Protein AF-A0A5S3VRZ9-F1 (afdb_monomer)

Radius of gyration: 17.51 Å; Cα contacts (8 Å, |Δi|>4): 95; chains: 1; bounding box: 45×27×44 Å

Structure (mmCIF, N/CA/C/O backbone):
data_AF-A0A5S3VRZ9-F1
#
_entry.id   AF-A0A5S3VRZ9-F1
#
loop_
_atom_site.group_PDB
_atom_site.id
_atom_site.type_symbol
_atom_site.label_atom_id
_atom_site.label_alt_id
_atom_site.label_comp_id
_atom_site.label_asym_id
_atom_site.label_entity_id
_atom_site.label_seq_id
_atom_site.pdbx_PDB_ins_code
_atom_site.Cartn_x
_atom_site.Cartn_y
_atom_site.Cartn_z
_atom_site.occupancy
_atom_site.B_iso_or_equiv
_atom_site.auth_seq_id
_atom_site.auth_comp_id
_atom_site.auth_asym_id
_atom_site.auth_atom_id
_atom_site.pdbx_PDB_model_num
ATOM 1 N N . LYS A 1 1 ? -1.170 -3.706 -15.621 1.00 63.78 1 LYS A N 1
ATOM 2 C CA . LYS A 1 1 ? -2.300 -2.842 -15.200 1.00 63.78 1 LYS A CA 1
ATOM 3 C C . LYS A 1 1 ? -3.385 -3.662 -14.504 1.00 63.78 1 LYS A C 1
ATOM 5 O O . LYS A 1 1 ? -3.524 -3.491 -13.307 1.00 63.78 1 LYS A O 1
ATOM 10 N N . GLU A 1 2 ? -4.012 -4.637 -15.177 1.00 76.12 2 GLU A N 1
ATOM 11 C CA . GLU A 1 2 ? -5.084 -5.474 -14.589 1.00 76.12 2 GLU A CA 1
ATOM 12 C C . GLU A 1 2 ? -4.737 -6.124 -13.241 1.00 76.12 2 GLU A C 1
ATOM 14 O O . GLU A 1 2 ? -5.583 -6.188 -12.358 1.00 76.12 2 GLU A O 1
ATOM 19 N N . ASN A 1 3 ? -3.494 -6.581 -13.051 1.00 89.19 3 ASN A N 1
ATOM 20 C CA . ASN A 1 3 ? -3.076 -7.163 -11.773 1.00 89.19 3 ASN A CA 1
ATOM 21 C C . ASN A 1 3 ? -3.069 -6.138 -10.623 1.00 89.19 3 ASN A C 1
ATOM 23 O O . ASN A 1 3 ? -3.517 -6.444 -9.525 1.00 89.19 3 ASN A O 1
ATOM 27 N N . VAL A 1 4 ? -2.603 -4.911 -10.887 1.00 92.00 4 VAL A N 1
ATOM 28 C CA . VAL A 1 4 ? -2.573 -3.829 -9.887 1.00 92.00 4 VAL A CA 1
ATOM 29 C C . VAL A 1 4 ? -3.997 -3.444 -9.502 1.00 92.00 4 VAL A C 1
ATOM 31 O O . VAL A 1 4 ? -4.294 -3.325 -8.321 1.00 92.00 4 VAL A O 1
ATOM 34 N N . ASP A 1 5 ? -4.898 -3.333 -10.479 1.00 92.38 5 ASP A N 1
ATOM 35 C CA . ASP A 1 5 ? -6.300 -2.994 -10.218 1.00 92.38 5 ASP A CA 1
ATOM 36 C C . ASP A 1 5 ? -7.012 -4.084 -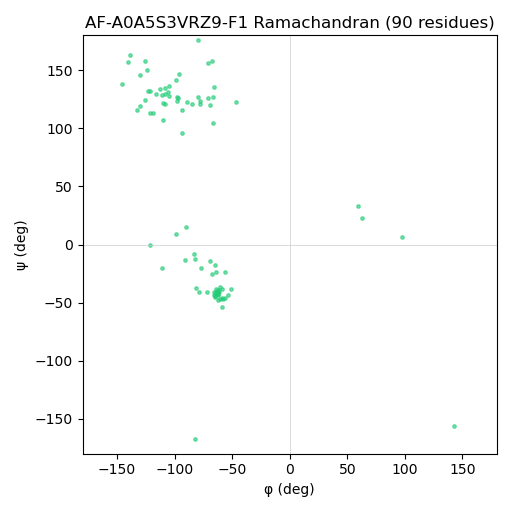9.391 1.00 92.38 5 ASP A C 1
ATOM 38 O O . ASP A 1 5 ? -7.765 -3.762 -8.474 1.00 92.38 5 ASP A O 1
ATOM 42 N N . LYS A 1 6 ? -6.722 -5.371 -9.643 1.00 95.12 6 LYS A N 1
ATOM 43 C CA . LYS A 1 6 ? -7.251 -6.498 -8.848 1.00 95.12 6 LYS A CA 1
ATOM 44 C C . LYS A 1 6 ? -6.742 -6.491 -7.404 1.00 95.12 6 LYS A C 1
ATOM 46 O O . LYS A 1 6 ? -7.538 -6.669 -6.486 1.00 95.12 6 LYS A O 1
ATOM 51 N N . ILE A 1 7 ? -5.442 -6.263 -7.199 1.00 95.75 7 ILE A N 1
ATOM 52 C CA . ILE A 1 7 ? -4.853 -6.161 -5.852 1.00 95.75 7 ILE A CA 1
ATOM 53 C C . ILE A 1 7 ? -5.472 -4.978 -5.098 1.00 95.75 7 ILE A C 1
ATOM 55 O O . ILE A 1 7 ? -5.866 -5.125 -3.945 1.00 95.75 7 ILE A O 1
ATOM 59 N N . MET A 1 8 ? -5.642 -3.832 -5.763 1.00 95.25 8 MET A N 1
ATOM 60 C CA . MET A 1 8 ? -6.262 -2.645 -5.168 1.00 95.25 8 MET A CA 1
ATOM 61 C C . MET A 1 8 ? -7.719 -2.878 -4.768 1.00 95.25 8 MET A C 1
ATOM 63 O O . MET A 1 8 ? -8.118 -2.478 -3.678 1.00 95.25 8 MET A O 1
ATOM 67 N N . ALA A 1 9 ? -8.508 -3.552 -5.609 1.00 95.81 9 ALA A N 1
ATOM 68 C CA . ALA A 1 9 ? -9.879 -3.917 -5.262 1.00 95.81 9 ALA A CA 1
ATOM 69 C C . ALA A 1 9 ? -9.917 -4.822 -4.019 1.00 95.81 9 ALA A C 1
ATOM 71 O O . ALA A 1 9 ? -10.640 -4.526 -3.068 1.00 95.81 9 ALA A O 1
ATOM 72 N N . LYS A 1 10 ? -9.065 -5.857 -3.975 1.00 97.25 10 LYS A N 1
ATOM 73 C CA . LYS A 1 10 ? -8.956 -6.762 -2.820 1.00 97.25 10 LYS A CA 1
ATOM 74 C C . LYS A 1 10 ? -8.530 -6.018 -1.547 1.00 97.25 10 LYS A C 1
ATOM 76 O O . LYS A 1 10 ? -9.080 -6.276 -0.481 1.00 97.25 10 LYS A O 1
ATOM 81 N N . ALA A 1 11 ? -7.596 -5.074 -1.649 1.00 96.88 11 ALA A N 1
ATOM 82 C CA . ALA A 1 11 ? -7.151 -4.253 -0.525 1.00 96.88 11 ALA A CA 1
ATOM 83 C C . ALA A 1 11 ? -8.270 -3.354 0.029 1.00 96.88 11 ALA A C 1
ATOM 85 O O . ALA A 1 11 ? -8.440 -3.256 1.241 1.00 96.88 11 ALA A O 1
ATOM 86 N N . ILE A 1 12 ? -9.083 -2.749 -0.842 1.00 97.31 12 ILE A N 1
ATOM 87 C CA . ILE A 1 12 ? -10.250 -1.956 -0.424 1.00 97.31 12 ILE A CA 1
ATOM 88 C C . ILE A 1 12 ? -11.283 -2.847 0.279 1.00 97.31 12 ILE A C 1
ATOM 90 O O . ILE A 1 12 ? -11.827 -2.464 1.313 1.00 97.31 12 ILE A O 1
ATOM 94 N N . GLU A 1 13 ? -11.539 -4.049 -0.240 1.00 98.06 13 GLU A N 1
ATOM 95 C CA . GLU A 1 13 ? -12.436 -5.016 0.404 1.00 98.06 13 GLU A CA 1
ATOM 96 C C . GLU A 1 13 ? -11.921 -5.465 1.775 1.00 98.06 13 GLU A C 1
ATOM 98 O O . GLU A 1 13 ? -12.708 -5.563 2.715 1.00 98.06 13 GLU A O 1
ATOM 103 N N . ILE A 1 14 ? -10.613 -5.715 1.908 1.00 98.31 14 ILE A N 1
ATOM 104 C CA . ILE A 1 14 ? -9.969 -6.003 3.196 1.00 98.31 14 ILE A CA 1
ATOM 105 C C . ILE A 1 14 ? -10.186 -4.831 4.153 1.00 98.31 14 ILE A C 1
ATOM 107 O O . ILE A 1 14 ? -10.742 -5.037 5.225 1.00 98.31 14 ILE A O 1
ATOM 111 N N . ALA A 1 15 ? -9.842 -3.601 3.761 1.00 97.94 15 ALA A N 1
ATOM 112 C CA . ALA A 1 15 ? -10.004 -2.421 4.611 1.00 97.94 15 ALA A CA 1
ATOM 113 C C . ALA A 1 15 ? -11.445 -2.286 5.142 1.00 97.94 15 ALA A C 1
ATOM 115 O O . ALA A 1 15 ? -11.652 -2.085 6.339 1.00 97.94 15 ALA A O 1
ATOM 116 N N . LYS A 1 16 ? -12.446 -2.511 4.280 1.00 97.75 16 LYS A N 1
ATOM 117 C CA . LYS A 1 16 ? -13.865 -2.509 4.669 1.00 97.75 16 LYS A CA 1
ATOM 118 C C . LY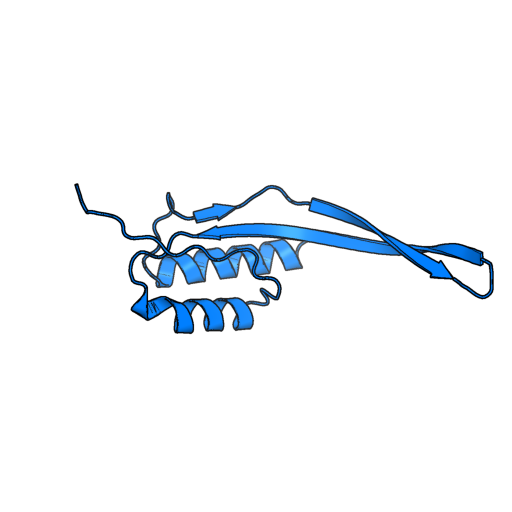S A 1 16 ? -14.217 -3.598 5.690 1.00 97.75 16 LYS A C 1
ATOM 120 O O . LYS A 1 16 ? -14.978 -3.323 6.611 1.00 97.75 16 LYS A O 1
ATOM 125 N N . ARG A 1 17 ? -13.659 -4.813 5.576 1.00 97.81 17 ARG A N 1
ATOM 126 C CA . ARG A 1 17 ? -13.853 -5.891 6.577 1.00 97.81 17 ARG A CA 1
ATOM 127 C C . ARG A 1 17 ? -13.265 -5.549 7.947 1.00 97.81 17 ARG A C 1
ATOM 129 O O . ARG A 1 17 ? -13.711 -6.097 8.947 1.00 97.81 17 ARG A O 1
ATOM 136 N N . PHE A 1 18 ? -12.288 -4.649 7.988 1.00 97.75 18 PHE A N 1
ATOM 137 C CA . PHE A 1 18 ? -11.652 -4.162 9.211 1.00 97.75 18 PHE A CA 1
ATOM 138 C C . PHE A 1 18 ? -12.343 -2.925 9.808 1.00 97.75 18 PHE A C 1
ATOM 140 O O . PHE A 1 18 ? -11.776 -2.271 10.685 1.00 97.75 18 PHE A O 1
ATOM 147 N N . ASP A 1 19 ? -13.569 -2.622 9.367 1.00 96.94 19 ASP A N 1
ATOM 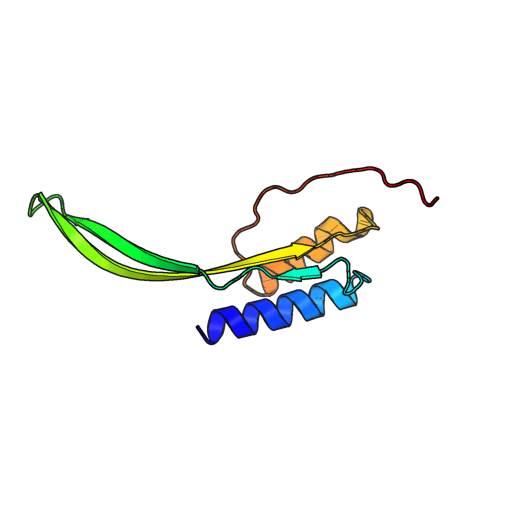148 C CA . ASP A 1 19 ? -14.376 -1.469 9.787 1.00 96.94 19 ASP A CA 1
ATOM 149 C C . ASP A 1 19 ? -13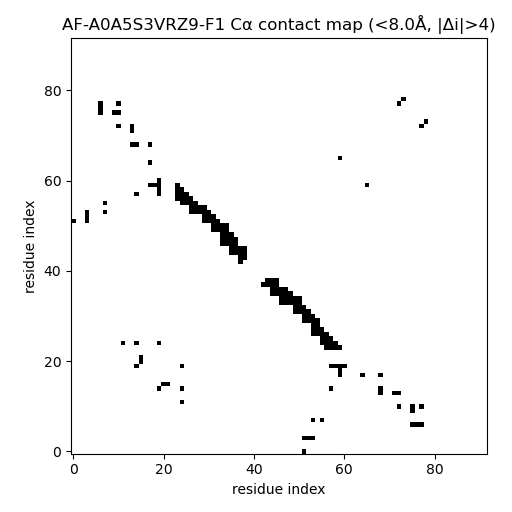.752 -0.103 9.440 1.00 96.94 19 ASP A C 1
ATOM 151 O O . ASP A 1 19 ? -14.074 0.917 10.054 1.00 96.94 19 ASP A O 1
ATOM 155 N N . ILE A 1 20 ? -12.864 -0.060 8.440 1.00 97.75 20 ILE A N 1
ATOM 156 C CA . ILE A 1 20 ? -12.331 1.196 7.904 1.00 97.75 20 ILE A CA 1
ATOM 157 C C . ILE A 1 20 ? -13.393 1.812 6.989 1.00 97.75 20 ILE A C 1
ATOM 159 O O . ILE A 1 20 ? -13.868 1.177 6.042 1.00 97.75 20 ILE A O 1
ATOM 163 N N . LYS A 1 21 ? -13.790 3.052 7.287 1.00 96.62 21 LYS A N 1
ATOM 164 C CA . LYS A 1 21 ? -14.823 3.773 6.534 1.00 96.62 21 LYS A CA 1
ATOM 165 C C . LYS A 1 21 ? -14.311 4.175 5.156 1.00 96.62 21 LYS A C 1
ATOM 167 O O . LYS A 1 21 ? -13.117 4.352 4.967 1.00 96.62 21 LYS A O 1
ATOM 172 N N . GLU A 1 22 ? -15.218 4.381 4.202 1.00 95.06 22 GLU A N 1
ATOM 173 C CA . GLU A 1 22 ? -14.831 4.821 2.853 1.00 95.06 22 GLU A CA 1
ATOM 174 C C . GLU A 1 22 ? -14.070 6.153 2.867 1.00 95.06 22 GLU A C 1
ATOM 176 O O . GLU A 1 22 ? -13.073 6.281 2.165 1.00 95.06 22 GLU A O 1
ATOM 181 N N . ASP A 1 23 ? -14.468 7.086 3.737 1.00 96.50 23 ASP A N 1
ATOM 182 C CA . ASP A 1 23 ? -13.775 8.368 3.929 1.00 96.50 23 ASP A CA 1
ATOM 183 C C . ASP A 1 23 ? -12.355 8.214 4.502 1.00 96.50 23 ASP A C 1
ATOM 185 O O . ASP A 1 23 ? -11.552 9.132 4.386 1.00 96.50 23 ASP A O 1
ATOM 189 N N . ASP A 1 24 ? -12.043 7.059 5.094 1.00 97.12 24 ASP A N 1
ATOM 190 C CA . ASP A 1 24 ? -10.739 6.700 5.656 1.00 97.12 24 ASP A CA 1
ATOM 191 C C . ASP A 1 24 ? -9.911 5.823 4.682 1.00 97.12 24 ASP A C 1
ATOM 193 O O . ASP A 1 24 ? -8.873 5.281 5.071 1.00 97.12 24 ASP A O 1
ATOM 197 N N . ILE A 1 25 ? -10.360 5.648 3.427 1.00 97.06 25 ILE A N 1
ATOM 198 C CA . ILE A 1 25 ? -9.681 4.880 2.369 1.00 97.06 25 ILE A CA 1
ATOM 199 C C . ILE A 1 25 ? -9.359 5.807 1.192 1.00 97.06 25 ILE A C 1
ATOM 201 O O . ILE A 1 25 ? -10.238 6.241 0.447 1.00 97.06 25 ILE A O 1
ATOM 205 N N . HIS A 1 26 ? -8.073 6.050 0.948 1.00 96.31 26 HIS A N 1
ATOM 206 C CA . HIS A 1 26 ? -7.615 6.943 -0.114 1.00 96.31 26 HIS A CA 1
ATOM 207 C C . HIS A 1 26 ? -6.703 6.215 -1.100 1.00 96.31 26 HIS A C 1
ATOM 209 O O . HIS A 1 26 ? -5.589 5.815 -0.764 1.00 96.31 26 HIS A O 1
ATOM 215 N N . ALA A 1 27 ? -7.165 6.056 -2.341 1.00 92.75 27 ALA A N 1
ATOM 216 C CA . ALA A 1 27 ? -6.369 5.488 -3.424 1.00 92.75 27 ALA A CA 1
ATOM 217 C C . ALA A 1 27 ? -5.757 6.599 -4.286 1.00 92.75 27 ALA A C 1
ATOM 219 O O . ALA A 1 27 ? -6.472 7.445 -4.823 1.00 92.75 27 ALA A O 1
ATOM 220 N N . GLU A 1 28 ? -4.444 6.554 -4.486 1.00 91.81 28 GLU A N 1
ATOM 221 C CA . GLU A 1 28 ? -3.741 7.511 -5.343 1.00 91.81 28 GLU A CA 1
ATOM 222 C C . GLU A 1 28 ? -3.889 7.167 -6.833 1.00 91.81 28 GLU A C 1
ATOM 224 O O . GLU A 1 28 ? -4.479 6.153 -7.218 1.00 91.81 28 GLU A O 1
ATOM 229 N N . GLN A 1 29 ? -3.352 8.020 -7.704 1.00 89.88 29 GLN A N 1
ATOM 230 C CA . GLN A 1 29 ? -3.286 7.764 -9.142 1.00 89.88 29 GLN A CA 1
ATOM 231 C C . GLN A 1 29 ? -2.329 6.609 -9.495 1.00 89.88 29 GLN A C 1
ATOM 233 O O . GLN A 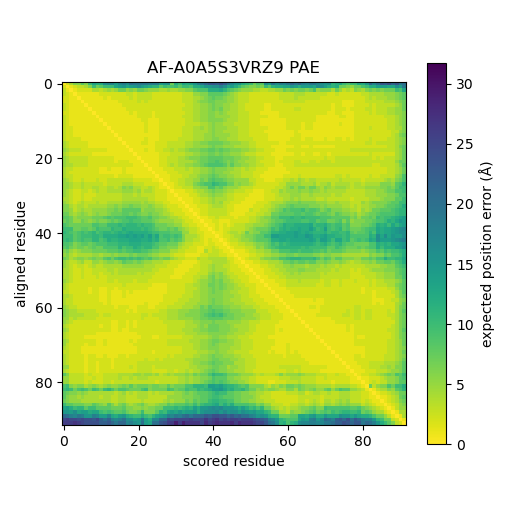1 29 ? -1.425 6.261 -8.736 1.00 89.88 29 GLN A O 1
ATOM 238 N N . LEU A 1 30 ? -2.535 6.009 -10.671 1.00 92.44 30 LEU A N 1
ATOM 239 C CA . LEU A 1 30 ? -1.648 4.977 -11.208 1.00 92.44 30 LEU A CA 1
ATOM 240 C C . LEU A 1 30 ? -0.321 5.607 -11.645 1.00 92.44 30 LEU A C 1
ATOM 242 O O . LEU A 1 30 ? -0.311 6.500 -12.490 1.00 92.44 30 LEU A O 1
ATOM 246 N N . ASN A 1 31 ? 0.789 5.087 -11.137 1.00 92.69 31 ASN A N 1
ATOM 247 C CA . ASN A 1 31 ? 2.130 5.505 -11.516 1.00 92.69 31 ASN A CA 1
ATOM 248 C C . ASN A 1 31 ? 2.771 4.456 -12.431 1.00 92.69 31 ASN A C 1
ATOM 250 O O . ASN A 1 31 ? 2.672 3.250 -12.186 1.00 92.69 31 ASN A O 1
ATOM 254 N N . VAL A 1 32 ? 3.431 4.910 -13.499 1.00 94.00 32 VAL A N 1
ATOM 255 C CA . VAL A 1 32 ? 4.138 4.049 -14.455 1.00 94.00 32 VAL A CA 1
ATOM 256 C C . VAL A 1 32 ? 5.545 4.590 -14.654 1.00 94.00 32 VAL A C 1
ATOM 258 O O . VAL A 1 32 ? 5.723 5.711 -15.121 1.00 94.00 32 VAL A O 1
ATOM 261 N N . TYR A 1 33 ? 6.543 3.779 -14.325 1.00 93.12 33 TYR A N 1
ATOM 262 C CA . TYR A 1 33 ? 7.952 4.136 -14.427 1.00 93.12 33 TYR A CA 1
ATOM 263 C C . TYR A 1 33 ? 8.646 3.238 -15.444 1.00 93.12 33 TYR A C 1
ATOM 265 O O . TYR A 1 33 ? 8.555 2.011 -15.365 1.00 93.12 33 TYR A O 1
ATOM 273 N N . ARG A 1 34 ? 9.376 3.839 -16.390 1.00 95.00 34 ARG A N 1
ATOM 274 C CA . ARG A 1 34 ? 10.327 3.103 -17.232 1.00 95.00 34 ARG A CA 1
ATOM 275 C C . ARG A 1 34 ? 11.451 2.580 -16.340 1.00 95.00 34 ARG A C 1
ATOM 277 O O . ARG A 1 34 ? 11.925 3.304 -15.471 1.00 95.00 34 ARG A O 1
ATOM 284 N N . GLN A 1 35 ? 11.842 1.328 -16.516 1.00 95.69 35 GLN A N 1
ATOM 285 C CA . GLN A 1 35 ? 12.957 0.710 -15.808 1.00 95.69 35 GLN A CA 1
ATOM 286 C C . GLN A 1 35 ? 14.107 0.514 -16.792 1.00 95.69 35 GLN A C 1
ATOM 288 O O . GLN A 1 35 ? 13.901 0.082 -17.932 1.00 95.69 35 GLN A O 1
ATOM 293 N N . THR A 1 36 ? 15.305 0.877 -16.351 1.00 95.31 36 THR A N 1
ATOM 294 C CA . THR A 1 36 ? 16.557 0.617 -17.054 1.00 95.31 36 THR A CA 1
ATOM 295 C C . THR A 1 36 ? 17.492 -0.152 -16.136 1.00 95.31 36 THR A C 1
ATOM 297 O O . THR A 1 36 ? 17.433 -0.027 -14.911 1.00 95.31 36 THR A O 1
ATOM 300 N N . ARG A 1 37 ? 18.348 -0.972 -16.737 1.00 94.00 37 ARG A N 1
ATOM 301 C CA . ARG A 1 37 ? 19.395 -1.726 -16.060 1.00 94.00 37 ARG A CA 1
ATOM 302 C C . ARG A 1 37 ? 20.729 -1.325 -16.666 1.00 94.00 37 ARG A C 1
ATOM 304 O O . ARG A 1 37 ? 20.880 -1.300 -17.882 1.00 94.00 37 ARG A O 1
ATOM 311 N N . TYR A 1 38 ? 21.704 -1.028 -15.818 1.00 94.56 38 TYR A N 1
ATOM 312 C CA . TYR A 1 38 ? 23.048 -0.705 -16.282 1.00 94.56 38 TYR A CA 1
ATOM 313 C C . TYR A 1 38 ? 23.807 -1.981 -16.670 1.00 94.56 38 TYR A C 1
ATOM 315 O O . TYR A 1 38 ? 23.995 -2.868 -15.829 1.00 94.56 38 TYR A O 1
ATOM 323 N N . ASN A 1 39 ? 24.254 -2.071 -17.923 1.00 93.75 39 ASN A N 1
ATOM 324 C CA . ASN A 1 39 ? 25.119 -3.140 -18.405 1.00 93.75 39 ASN A CA 1
ATOM 325 C C . ASN A 1 39 ? 26.590 -2.705 -18.302 1.00 93.75 39 ASN A C 1
ATOM 327 O O . ASN A 1 39 ? 27.044 -1.779 -18.970 1.00 93.75 39 ASN A O 1
ATOM 331 N N . ARG A 1 40 ? 27.352 -3.403 -17.452 1.00 92.50 40 ARG A N 1
ATOM 332 C CA . ARG A 1 40 ? 28.773 -3.115 -17.197 1.00 92.50 40 ARG A CA 1
ATOM 333 C C . ARG A 1 40 ? 29.711 -3.600 -18.304 1.00 92.50 40 ARG A C 1
ATOM 335 O O . ARG A 1 40 ? 30.839 -3.130 -18.368 1.00 92.50 40 ARG A O 1
ATOM 342 N N . GLU A 1 41 ? 29.275 -4.539 -19.138 1.00 94.50 41 GLU A N 1
ATOM 343 C CA . GLU A 1 41 ? 30.076 -5.066 -20.248 1.00 94.50 41 GLU A CA 1
ATOM 344 C C . GLU A 1 41 ? 30.071 -4.096 -21.433 1.00 94.50 41 GLU A C 1
ATOM 346 O O . GLU A 1 41 ? 31.117 -3.850 -22.030 1.00 94.50 41 GLU A O 1
ATOM 351 N N . SER A 1 42 ? 28.915 -3.494 -21.733 1.00 92.94 42 SER A N 1
ATOM 352 C CA . SER A 1 42 ? 28.771 -2.483 -22.789 1.00 92.94 42 SER A CA 1
ATOM 353 C C . SER A 1 42 ? 28.966 -1.041 -22.304 1.00 92.94 42 SER A C 1
ATOM 355 O O . SER A 1 42 ? 29.167 -0.157 -23.129 1.00 92.94 42 SER A O 1
ATOM 357 N N . ASN A 1 43 ? 28.963 -0.797 -20.986 1.00 92.38 43 ASN A N 1
ATOM 358 C CA . ASN A 1 43 ? 28.918 0.537 -20.363 1.00 92.38 43 ASN A CA 1
ATOM 359 C C . ASN A 1 43 ? 27.677 1.371 -20.748 1.00 92.38 43 ASN A C 1
ATOM 361 O O . ASN A 1 43 ? 27.747 2.600 -20.794 1.00 92.38 43 ASN A O 1
ATOM 365 N N . GLU A 1 44 ? 26.531 0.727 -20.975 1.00 94.00 44 GLU A N 1
ATOM 366 C CA . GLU A 1 44 ? 25.293 1.382 -21.424 1.00 94.00 44 GLU A CA 1
ATOM 367 C C . GLU A 1 44 ? 24.090 1.077 -20.514 1.00 94.00 44 GLU A C 1
ATOM 369 O O . GLU A 1 44 ? 24.053 0.072 -19.798 1.00 94.00 44 GLU A O 1
ATOM 374 N N . GLU A 1 45 ? 23.076 1.949 -20.544 1.00 93.62 45 GLU A N 1
ATOM 375 C CA . GLU A 1 45 ? 21.768 1.664 -19.947 1.00 93.62 45 GLU A CA 1
ATOM 376 C C . GLU A 1 45 ? 20.882 0.884 -20.921 1.00 93.62 45 GLU A C 1
ATOM 378 O O . GLU A 1 45 ? 20.516 1.371 -21.991 1.00 93.62 45 GLU A O 1
ATOM 383 N N . GLU A 1 46 ? 20.456 -0.303 -20.506 1.00 95.38 46 GLU A N 1
ATOM 384 C CA . GLU A 1 46 ? 19.527 -1.137 -21.256 1.00 95.38 46 GLU A CA 1
ATOM 385 C C . GLU A 1 46 ? 18.108 -0.969 -20.718 1.00 95.38 46 GLU A C 1
ATOM 387 O O . GLU A 1 46 ? 17.876 -0.867 -19.513 1.00 95.38 46 GLU A O 1
ATOM 392 N N . PHE A 1 47 ? 17.127 -0.947 -21.616 1.00 95.06 47 PHE A N 1
ATOM 393 C CA . PHE A 1 47 ? 15.722 -0.976 -21.225 1.00 95.06 47 PHE A CA 1
ATOM 394 C C . PHE A 1 47 ? 15.369 -2.322 -20.584 1.00 95.06 47 PHE A C 1
ATOM 396 O O . PHE A 1 47 ? 15.580 -3.363 -21.198 1.00 95.06 47 PHE A O 1
ATOM 403 N N . ASP A 1 48 ? 14.783 -2.279 -19.388 1.00 94.06 48 ASP A N 1
ATOM 404 C CA . ASP A 1 48 ? 14.444 -3.470 -18.597 1.00 94.06 48 ASP A CA 1
ATOM 405 C C . ASP A 1 48 ? 12.924 -3.696 -18.491 1.00 94.06 48 ASP A C 1
ATOM 407 O O . ASP A 1 48 ? 12.454 -4.805 -18.253 1.00 94.06 48 ASP A O 1
ATOM 411 N N . GLY A 1 49 ? 12.115 -2.655 -18.726 1.00 95.19 49 GLY A N 1
ATOM 412 C CA . GLY A 1 49 ? 10.658 -2.774 -18.768 1.00 95.19 49 GLY A CA 1
ATOM 413 C C . GLY A 1 49 ? 9.917 -1.583 -18.171 1.00 95.19 49 GLY A C 1
ATOM 414 O O . GLY A 1 49 ? 10.429 -0.465 -18.098 1.00 95.19 49 GLY A O 1
ATOM 415 N N . PHE A 1 50 ? 8.682 -1.826 -17.730 1.00 92.94 50 PHE A N 1
ATOM 416 C CA . PHE A 1 50 ? 7.857 -0.842 -17.029 1.00 92.94 50 PHE A CA 1
ATOM 417 C C . PHE A 1 50 ? 7.430 -1.370 -15.662 1.00 92.94 50 PHE A C 1
ATOM 419 O O . PHE A 1 50 ? 6.889 -2.469 -15.553 1.00 92.94 50 PHE A O 1
ATOM 426 N N . ARG A 1 51 ? 7.595 -0.545 -14.627 1.00 92.00 51 ARG A N 1
ATOM 427 C CA . ARG A 1 51 ? 7.034 -0.770 -13.295 1.00 92.00 51 ARG A CA 1
ATOM 428 C C . ARG A 1 51 ? 5.751 0.036 -13.156 1.00 92.00 51 ARG A C 1
ATOM 430 O O . ARG A 1 51 ? 5.765 1.251 -13.321 1.00 92.00 51 ARG A O 1
ATOM 437 N N . VAL A 1 52 ? 4.652 -0.641 -12.838 1.00 92.88 52 VAL A N 1
ATOM 438 C CA . VAL A 1 52 ? 3.348 -0.016 -12.585 1.00 92.88 52 VAL A CA 1
ATOM 439 C C . VAL A 1 52 ? 3.020 -0.157 -11.103 1.00 92.88 52 VAL A C 1
ATOM 441 O O . VAL A 1 52 ? 3.071 -1.268 -10.580 1.00 92.88 52 VAL A O 1
ATOM 444 N N . SER A 1 53 ? 2.672 0.939 -10.435 1.00 92.69 53 SER A N 1
ATOM 445 C CA . SER A 1 53 ? 2.312 0.950 -9.013 1.00 92.69 53 SER A CA 1
ATOM 446 C C . SER A 1 53 ? 1.145 1.892 -8.723 1.00 92.69 53 SER A C 1
ATOM 448 O O . SER A 1 53 ? 0.864 2.821 -9.479 1.00 92.69 53 SER A O 1
ATOM 450 N N . ARG A 1 54 ? 0.450 1.642 -7.614 1.00 92.94 54 ARG A N 1
ATOM 451 C CA . ARG A 1 54 ? -0.612 2.494 -7.074 1.00 92.94 54 ARG A CA 1
ATOM 452 C C . ARG A 1 54 ? -0.559 2.419 -5.551 1.00 92.94 54 ARG A C 1
ATOM 454 O O . ARG A 1 54 ? -0.352 1.328 -5.025 1.00 92.94 54 ARG A O 1
ATOM 461 N N . SER A 1 55 ? -0.721 3.550 -4.875 1.00 93.88 55 SER A N 1
ATOM 462 C CA . SER A 1 55 ? -0.720 3.611 -3.410 1.00 93.88 55 SER A CA 1
ATOM 463 C C . SER A 1 55 ? -2.147 3.582 -2.865 1.00 93.88 55 SER A C 1
ATOM 465 O O . SER A 1 55 ? -3.064 4.139 -3.479 1.00 93.88 55 SER A O 1
ATOM 467 N N . LEU A 1 56 ? -2.313 2.963 -1.697 1.00 95.12 56 LEU A N 1
ATOM 468 C CA . LEU A 1 56 ? -3.524 3.007 -0.885 1.00 95.12 56 LEU A CA 1
ATOM 469 C C . LEU A 1 56 ? -3.138 3.474 0.520 1.00 95.12 56 LEU A C 1
ATOM 471 O O . LEU A 1 56 ? -2.295 2.849 1.160 1.00 95.12 56 LEU A O 1
ATOM 475 N N . THR A 1 57 ? -3.774 4.537 0.993 1.00 96.50 57 THR A N 1
ATOM 476 C CA . THR A 1 57 ? -3.673 5.002 2.377 1.00 96.50 57 THR A CA 1
ATOM 477 C C . THR A 1 57 ? -4.963 4.641 3.094 1.00 96.50 57 THR A C 1
ATOM 479 O O . THR A 1 57 ? -6.048 4.894 2.571 1.00 96.50 57 THR A O 1
ATOM 482 N N . VAL A 1 58 ? -4.850 4.039 4.277 1.00 96.62 58 VAL A N 1
ATOM 483 C CA . VAL A 1 58 ? -5.998 3.666 5.111 1.00 96.62 58 VAL A CA 1
ATOM 484 C C . VAL A 1 58 ? -5.802 4.151 6.541 1.00 96.62 58 VAL A C 1
ATOM 486 O O . VAL A 1 58 ? -4.677 4.140 7.042 1.00 96.62 58 VAL A O 1
ATOM 489 N N . LYS A 1 59 ? -6.888 4.535 7.217 1.00 96.94 59 LYS A N 1
ATOM 490 C CA . LYS A 1 59 ? -6.867 4.887 8.643 1.00 96.94 59 LYS A CA 1
ATOM 491 C C . LYS A 1 59 ? -7.600 3.833 9.473 1.00 96.94 59 LYS A C 1
ATOM 493 O O . LYS A 1 59 ? -8.823 3.747 9.466 1.00 96.94 59 LYS A O 1
ATOM 498 N N . LEU A 1 60 ? -6.841 3.032 10.218 1.00 96.56 60 LEU A N 1
ATOM 499 C CA . LEU A 1 60 ? -7.384 2.044 11.150 1.00 96.56 60 LEU A CA 1
ATOM 500 C C . LEU A 1 60 ? -7.579 2.674 12.535 1.00 96.56 60 LEU A C 1
ATOM 502 O O . LEU A 1 60 ? -6.620 3.152 13.134 1.00 96.56 60 LEU A O 1
ATOM 506 N N . LYS A 1 61 ? -8.807 2.633 13.064 1.00 95.50 61 LYS A N 1
ATOM 507 C CA . LYS A 1 61 ? -9.120 3.177 14.399 1.00 95.50 61 LYS A CA 1
ATOM 508 C C . LYS A 1 61 ? -8.770 2.227 15.542 1.00 95.50 61 LYS A C 1
ATOM 510 O O . LYS A 1 61 ? -8.303 2.663 16.589 1.00 95.50 61 LYS A O 1
ATOM 515 N N . ASP A 1 62 ? -8.977 0.926 15.347 1.00 94.94 62 ASP A N 1
ATOM 516 C CA . ASP A 1 62 ? -8.641 -0.087 16.347 1.00 94.94 62 ASP A CA 1
ATOM 517 C C . ASP A 1 62 ? -7.241 -0.654 16.097 1.00 94.94 62 ASP A C 1
ATOM 519 O O . ASP A 1 62 ? -7.055 -1.592 15.320 1.00 94.94 62 ASP A O 1
ATOM 523 N N . ILE A 1 63 ? -6.249 -0.100 16.797 1.00 94.50 63 ILE A N 1
ATOM 524 C CA . ILE A 1 63 ? -4.847 -0.525 16.693 1.00 94.50 63 ILE A CA 1
ATOM 525 C C . ILE A 1 63 ? -4.644 -2.020 16.991 1.00 94.50 63 ILE A C 1
ATOM 527 O O . ILE A 1 63 ? -3.684 -2.613 16.502 1.00 94.50 63 ILE A O 1
ATOM 5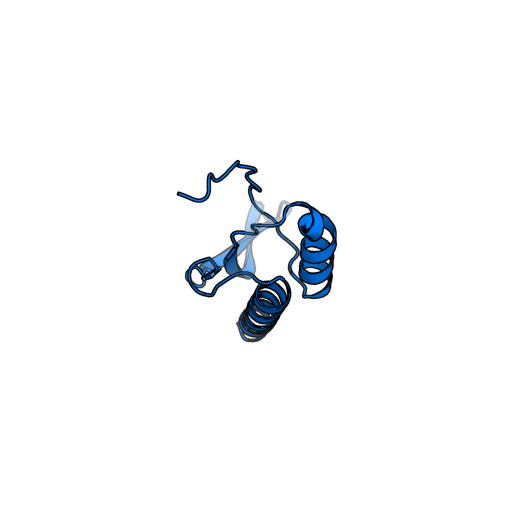31 N N . LYS A 1 64 ? -5.545 -2.672 17.742 1.00 96.00 64 LYS A N 1
ATOM 532 C CA . LYS A 1 64 ? -5.428 -4.108 18.045 1.00 96.00 64 LYS A CA 1
ATOM 533 C C . LYS A 1 64 ? -5.609 -4.980 16.805 1.00 96.00 64 LYS A C 1
ATOM 535 O O . LYS A 1 64 ? -5.066 -6.079 16.770 1.00 96.00 64 LYS A O 1
ATOM 540 N N . LYS A 1 65 ? -6.322 -4.487 15.788 1.00 97.38 65 LYS A N 1
ATOM 541 C CA . LYS A 1 65 ? -6.528 -5.188 14.513 1.00 97.38 65 LYS A CA 1
ATOM 542 C C . LYS A 1 65 ? -5.365 -5.012 13.531 1.00 97.38 65 LYS A C 1
ATOM 544 O O . LYS A 1 65 ? -5.339 -5.673 12.498 1.00 97.38 65 LYS A O 1
ATOM 549 N N . TYR A 1 66 ? -4.398 -4.140 13.834 1.00 96.38 66 TYR A N 1
ATOM 550 C CA . TYR A 1 66 ? -3.301 -3.809 12.920 1.00 96.38 66 TYR A CA 1
ATOM 551 C C . TYR A 1 66 ? -2.486 -5.029 12.448 1.00 96.38 66 TYR A C 1
ATOM 553 O O . TYR A 1 66 ? -2.261 -5.132 11.242 1.00 96.38 66 TYR A O 1
ATOM 561 N N . PRO A 1 67 ? -2.076 -5.980 13.318 1.00 96.75 67 PRO A N 1
ATOM 562 C CA . PRO A 1 67 ? -1.300 -7.139 12.871 1.00 96.75 67 PRO A CA 1
ATOM 563 C C . PRO A 1 67 ? -2.058 -8.021 11.870 1.00 96.75 67 PRO A C 1
ATOM 565 O O . PRO A 1 67 ? -1.479 -8.476 10.888 1.00 96.75 67 PRO A O 1
ATOM 568 N N . GLU A 1 68 ? -3.355 -8.232 12.099 1.00 98.25 68 GLU A N 1
ATOM 569 C CA . GLU A 1 68 ? -4.208 -9.046 11.228 1.00 98.25 68 GLU A CA 1
ATOM 570 C C . GLU A 1 68 ? -4.489 -8.328 9.899 1.00 98.25 68 GLU A C 1
ATOM 572 O O . GLU A 1 68 ? -4.393 -8.939 8.837 1.00 98.25 68 GLU A O 1
ATOM 577 N N . LEU A 1 69 ? -4.731 -7.011 9.937 1.00 97.56 69 LEU A N 1
ATOM 578 C CA . LEU A 1 69 ? -4.892 -6.187 8.736 1.00 97.56 69 LEU A CA 1
ATOM 579 C C . LEU A 1 69 ? -3.642 -6.241 7.851 1.00 97.56 69 LEU A C 1
ATOM 581 O O . LEU A 1 69 ? -3.738 -6.403 6.634 1.00 97.56 69 LEU A O 1
ATOM 585 N N . LEU A 1 70 ? -2.466 -6.102 8.468 1.00 96.12 70 LEU A N 1
ATOM 586 C CA . LEU A 1 70 ? -1.190 -6.145 7.765 1.00 96.12 70 LEU A CA 1
ATOM 587 C C . LEU A 1 70 ? -0.972 -7.507 7.092 1.00 96.12 70 LEU A C 1
ATOM 589 O O . LEU A 1 70 ? -0.549 -7.552 5.937 1.00 96.12 70 LEU A O 1
ATOM 593 N N . GLN A 1 71 ? -1.299 -8.601 7.786 1.00 97.19 71 GLN A N 1
ATOM 594 C CA . GLN A 1 71 ? -1.200 -9.952 7.237 1.00 97.19 71 GLN A CA 1
ATOM 595 C C . GLN A 1 71 ? -2.133 -10.144 6.031 1.00 97.19 71 GLN A C 1
ATOM 597 O O . GLN A 1 71 ? -1.680 -10.569 4.970 1.00 97.19 71 GLN A O 1
ATOM 602 N N . GLU A 1 72 ? -3.400 -9.738 6.139 1.00 98.06 72 GLU A N 1
ATOM 603 C CA . GLU A 1 72 ? -4.366 -9.815 5.034 1.00 98.06 72 GLU A CA 1
ATOM 604 C C . GLU A 1 72 ? -3.922 -8.989 3.815 1.00 98.06 72 GLU A C 1
ATOM 606 O O . GLU A 1 72 ? -4.100 -9.409 2.667 1.00 98.06 72 GLU A O 1
ATOM 611 N N . PHE A 1 73 ? -3.300 -7.824 4.033 1.00 96.81 73 PHE A N 1
ATOM 612 C CA . PHE A 1 73 ? -2.709 -7.041 2.950 1.00 96.81 73 PHE A CA 1
ATOM 613 C C . PHE A 1 73 ? -1.546 -7.767 2.271 1.00 96.81 73 PHE A C 1
ATOM 615 O O . PHE A 1 73 ? -1.522 -7.820 1.037 1.00 96.81 73 PHE A O 1
ATOM 622 N N . VAL A 1 74 ? -0.636 -8.382 3.026 1.00 95.81 74 VAL A N 1
ATOM 623 C CA . VAL A 1 74 ? 0.437 -9.215 2.455 1.00 95.81 74 VAL A CA 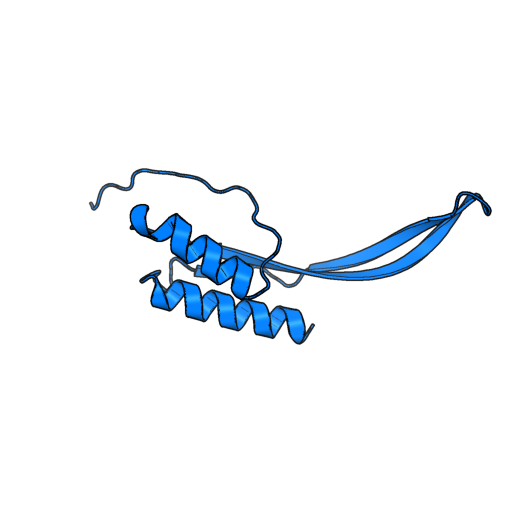1
ATOM 624 C C . VAL A 1 74 ? -0.151 -10.362 1.626 1.00 95.81 74 VAL A C 1
ATOM 626 O O . VAL A 1 74 ? 0.217 -10.536 0.462 1.00 95.81 74 VAL A O 1
ATOM 629 N N . ASP A 1 75 ? -1.151 -11.063 2.159 1.00 96.50 75 ASP A N 1
ATOM 630 C CA . ASP A 1 75 ? -1.829 -12.185 1.490 1.00 96.50 75 ASP A CA 1
ATOM 631 C C . ASP A 1 75 ? -2.679 -11.741 0.281 1.00 96.50 75 ASP A C 1
ATOM 633 O O . ASP A 1 75 ? -3.099 -12.537 -0.571 1.00 96.50 75 ASP A O 1
ATOM 637 N N . SER A 1 76 ? -2.945 -10.439 0.158 1.00 94.69 76 SER A N 1
ATOM 638 C CA . SER A 1 76 ? -3.572 -9.835 -1.020 1.00 94.69 76 SER A CA 1
ATOM 639 C C . SER A 1 76 ? -2.599 -9.546 -2.164 1.00 94.69 76 SER A C 1
ATOM 641 O O . SER A 1 76 ? -3.051 -9.299 -3.283 1.00 94.69 76 SER A O 1
ATOM 643 N N . GLY A 1 77 ? -1.290 -9.624 -1.912 1.00 93.81 77 GLY A N 1
ATOM 644 C CA . GLY A 1 77 ? -0.240 -9.277 -2.867 1.00 93.81 77 GLY A CA 1
ATOM 645 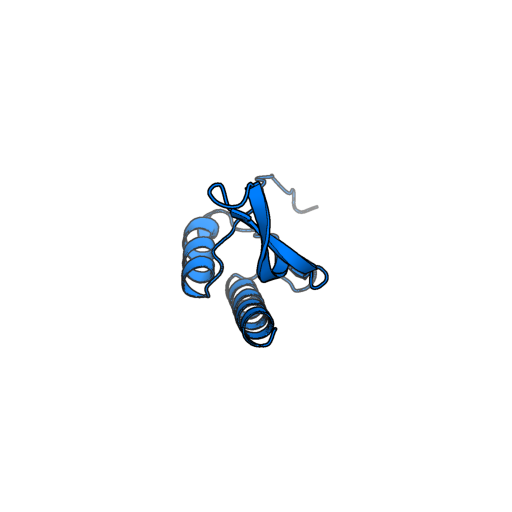C C . GLY A 1 77 ? 0.318 -7.863 -2.697 1.00 93.81 77 GLY A C 1
ATOM 646 O O . GLY A 1 77 ? 1.140 -7.445 -3.515 1.00 93.81 77 GLY A O 1
ATOM 647 N N . ILE A 1 78 ? -0.082 -7.129 -1.651 1.00 94.75 78 ILE A N 1
ATOM 648 C CA . ILE A 1 78 ? 0.613 -5.898 -1.259 1.00 94.75 78 ILE A CA 1
ATOM 649 C C . ILE A 1 78 ? 1.978 -6.296 -0.704 1.00 94.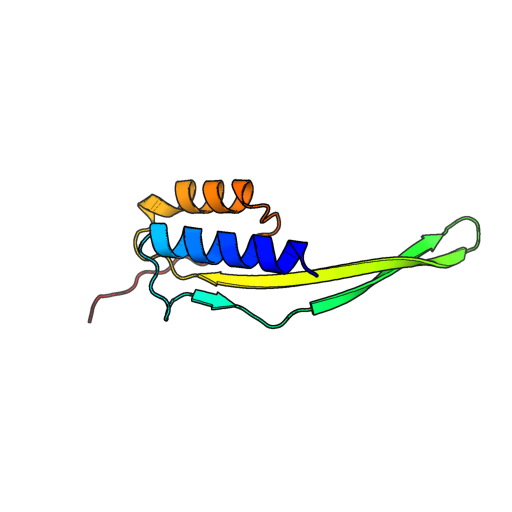75 78 ILE A C 1
ATOM 651 O O . ILE A 1 78 ? 2.089 -7.035 0.268 1.00 94.75 78 ILE A O 1
ATOM 655 N N . ASN A 1 79 ? 3.032 -5.795 -1.334 1.00 89.56 79 ASN A N 1
ATOM 656 C CA . ASN A 1 79 ? 4.415 -6.146 -1.015 1.00 89.56 79 ASN A CA 1
ATOM 657 C C . ASN A 1 79 ? 5.272 -4.935 -0.626 1.00 89.56 79 ASN A C 1
ATOM 659 O O . ASN A 1 79 ? 6.458 -5.085 -0.344 1.00 89.56 79 ASN A O 1
ATOM 663 N N . GLN A 1 80 ? 4.682 -3.740 -0.622 1.00 92.12 80 GLN A N 1
ATOM 664 C CA . GLN A 1 80 ? 5.342 -2.509 -0.227 1.00 92.12 80 GLN A CA 1
ATOM 665 C C . GLN A 1 80 ? 4.427 -1.749 0.727 1.00 92.12 80 GLN A C 1
ATOM 667 O O . GLN A 1 80 ? 3.350 -1.299 0.342 1.00 92.12 80 GLN A O 1
ATOM 672 N N . PHE A 1 81 ? 4.894 -1.592 1.961 1.00 92.38 81 PHE A N 1
ATOM 673 C CA . PHE A 1 81 ? 4.280 -0.740 2.968 1.00 92.38 81 PHE A CA 1
ATOM 674 C C . PHE A 1 81 ? 5.187 0.470 3.146 1.00 92.38 81 PHE A C 1
ATOM 676 O O . PHE A 1 81 ? 6.375 0.328 3.436 1.00 92.38 81 PHE A O 1
ATOM 683 N N . ASN A 1 82 ? 4.633 1.653 2.898 1.00 87.19 82 ASN A N 1
ATOM 684 C CA . ASN A 1 82 ? 5.323 2.908 3.171 1.00 87.19 82 ASN A CA 1
ATOM 685 C C . ASN A 1 82 ? 5.154 3.260 4.664 1.00 87.19 82 ASN A C 1
ATOM 687 O O . ASN A 1 82 ? 4.740 2.418 5.464 1.00 87.19 82 ASN A O 1
ATOM 691 N N . ASN A 1 83 ? 5.483 4.494 5.049 1.00 85.81 83 ASN A N 1
ATOM 692 C CA . ASN A 1 83 ? 5.383 4.966 6.430 1.00 85.81 83 ASN A CA 1
ATOM 693 C C . ASN A 1 83 ? 4.042 4.593 7.084 1.00 85.81 83 ASN A C 1
ATOM 695 O O . ASN A 1 83 ? 2.976 4.967 6.603 1.00 85.81 83 ASN A O 1
ATOM 699 N N . THR A 1 84 ? 4.123 3.870 8.202 1.00 90.69 84 THR A N 1
ATOM 700 C CA . THR A 1 84 ? 2.999 3.676 9.122 1.00 90.69 84 THR A CA 1
ATOM 701 C C . THR A 1 84 ? 3.132 4.690 10.245 1.00 90.69 84 THR A C 1
ATOM 703 O O . THR A 1 84 ? 4.175 4.757 10.898 1.00 90.69 84 THR A O 1
ATOM 706 N N . GLU A 1 85 ? 2.081 5.467 10.469 1.00 93.56 85 GLU A N 1
ATOM 707 C CA . GLU A 1 85 ? 2.025 6.475 11.522 1.00 93.56 85 GLU A CA 1
ATOM 708 C C . GLU A 1 85 ? 1.005 6.055 12.578 1.00 93.56 85 GLU A C 1
ATOM 710 O O . GLU A 1 85 ? -0.106 5.632 12.258 1.00 93.56 85 GLU A O 1
ATOM 715 N N . PHE A 1 86 ? 1.393 6.169 13.847 1.00 92.62 86 PHE A N 1
ATOM 716 C CA . PHE A 1 86 ? 0.518 5.889 14.979 1.00 92.62 86 PHE A CA 1
ATOM 717 C C . PHE A 1 86 ? 0.155 7.201 15.659 1.00 92.62 86 PHE A C 1
ATOM 719 O O . PHE A 1 86 ? 1.028 8.002 15.994 1.00 92.62 86 PHE A O 1
ATOM 726 N N . GLY A 1 87 ? -1.138 7.402 15.880 1.00 90.44 87 GLY A N 1
ATOM 727 C CA . GLY A 1 87 ? -1.671 8.583 16.540 1.00 90.44 87 GLY A CA 1
ATOM 728 C C . GLY A 1 87 ? -2.780 8.215 17.513 1.00 90.44 87 GLY A C 1
ATOM 729 O O . GLY A 1 87 ? -3.341 7.122 17.459 1.00 90.44 87 GLY A O 1
ATOM 730 N N . VAL A 1 88 ? -3.087 9.150 18.406 1.00 86.38 88 VAL A N 1
ATOM 731 C CA . VAL A 1 88 ? -4.271 9.087 19.264 1.00 86.38 88 VAL A CA 1
ATOM 732 C C . VAL A 1 88 ? -5.280 10.080 18.705 1.00 86.38 88 VAL A C 1
ATOM 734 O O . VAL A 1 88 ? -4.946 11.242 18.484 1.00 86.38 88 VAL A O 1
ATOM 737 N N . GLU A 1 89 ? -6.503 9.623 18.470 1.00 81.75 89 GLU A N 1
ATOM 738 C CA . GLU A 1 89 ? -7.623 10.468 18.072 1.00 81.75 89 GLU A CA 1
ATOM 739 C C . GLU A 1 89 ? -8.603 10.524 19.242 1.00 81.75 89 GLU A C 1
ATOM 741 O O . GLU A 1 89 ? -9.065 9.488 19.717 1.00 81.75 89 GLU A O 1
ATOM 746 N N . ASN A 1 90 ? -8.889 11.728 19.737 1.00 77.19 90 ASN A N 1
ATOM 747 C CA . ASN A 1 90 ? -9.981 11.915 20.683 1.00 77.19 90 ASN A CA 1
ATOM 748 C C . ASN A 1 90 ? -11.287 11.949 19.887 1.00 77.19 90 ASN A C 1
ATOM 750 O O . ASN A 1 90 ? -11.411 12.735 18.947 1.00 77.19 90 ASN A O 1
ATOM 754 N N . GLU A 1 91 ? -12.253 11.114 20.265 1.00 64.19 91 GLU A N 1
ATOM 755 C CA . GLU A 1 91 ? -13.631 11.258 19.795 1.00 64.19 91 GLU A CA 1
ATOM 756 C C . GLU A 1 91 ? -14.183 12.558 20.396 1.00 64.19 91 GLU A C 1
ATOM 758 O O . GLU A 1 91 ? -14.379 12.653 21.609 1.00 64.19 91 GLU A O 1
ATOM 763 N N . GLY A 1 92 ? -14.287 13.595 19.560 1.00 53.84 92 GLY A N 1
ATOM 764 C CA . GLY A 1 92 ? -14.887 14.883 19.916 1.00 53.84 92 GLY A CA 1
ATOM 765 C C . GLY A 1 92 ? -16.406 14.835 19.930 1.00 53.84 92 GLY A C 1
ATOM 766 O O . GLY A 1 92 ? -16.978 13.989 19.205 1.00 53.84 92 GLY A O 1
#

pLDDT: mean 92.94, std 7.15, range [53.84, 98.31]

Solvent-accessible surface area (backbone atoms only — not comparable to full-atom values): 5959 Å² total; per-residue (Å²): 108,72,66,60,55,51,37,50,52,50,47,52,54,50,43,47,76,71,71,32,50,72,95,37,53,47,72,56,71,83,43,78,40,83,38,68,43,81,38,80,90,80,73,43,79,39,85,71,49,74,50,75,50,67,55,75,50,73,53,76,86,60,68,86,50,46,69,61,52,53,49,55,37,44,77,52,68,54,86,78,81,74,93,83,82,88,84,88,80,79,90,127

Nearest PDB structures (foldseek):
  8pk0-assembly1_f  TM=6.058E-01  e=2.073E-01  Homo sapiens
  6zm9-assembly1_A  TM=4.481E-01  e=1.226E-01  unidentified
  8any-assembly1_f  TM=5.785E-01  e=5.554E-01  Homo sapiens
  8oiq-assembly1_Bw  TM=5.276E-01  e=7.223E-01  Sus scrofa
  5ib8-assembly1_1I  TM=4.218E-01  e=5.554E-01  Thermus thermophilus HB8

Sequence (92 aa):
KENVDKIMAKAIEIAKRFDIKEDDIHAEQLNVYRQTRYNRESNEEEFDGFRVSRSLTVKLKDIKKYPELLQEFVDSGINQFNNTEFGVENEG

Mean predicted aligned error: 4.62 Å

Secondary structure (DSSP, 8-state):
-HHHHHHHHHHHHHHHHTT--GGGEEE---EEEEEEEEETTTTEEEEEEEEEE--EEE--S-GGGHHHHHHHHHHTT---------------

Foldseek 3Di:
DVLQVQLVVQLVVLLVVLVFDPVQKDKDDKDKDFDWDQDPVVRDTHGDGIDIHIDIGGDRPDPVCVVVSVVSSVVSVNDDDDDDDDDDDDPD